Protein AF-A0A819Y205-F1 (afdb_monomer)

Nearest PDB structures (foldseek):
  2f1m-assembly2_D  TM=3.588E-01  e=2.979E+00  Escherichia coli
  3i2w-assembly1_B  TM=2.914E-01  e=6.178E+00  Drosophila melanogaster

Structure (mmCIF, N/CA/C/O backbone):
data_AF-A0A819Y205-F1
#
_entry.id   AF-A0A819Y205-F1
#
loop_
_atom_site.group_PDB
_atom_site.id
_atom_site.type_symbol
_atom_site.label_atom_id
_atom_site.label_alt_id
_atom_site.label_comp_id
_atom_site.label_asym_id
_atom_site.label_entity_id
_atom_site.label_seq_id
_atom_site.pdbx_PDB_ins_code
_atom_site.Cartn_x
_atom_site.Cartn_y
_atom_site.Cartn_z
_atom_site.occupancy
_atom_site.B_iso_or_equiv
_atom_site.auth_seq_id
_atom_site.auth_comp_id
_atom_site.auth_asym_id
_atom_site.auth_atom_id
_atom_site.pdbx_PDB_model_num
ATOM 1 N N . MET A 1 1 ? -30.725 -54.149 -63.400 1.00 33.78 1 MET A N 1
ATOM 2 C CA . MET A 1 1 ? -29.461 -54.073 -62.640 1.00 33.78 1 MET A CA 1
ATOM 3 C C . MET A 1 1 ? -29.149 -52.591 -62.479 1.00 33.78 1 MET A C 1
ATOM 5 O O . M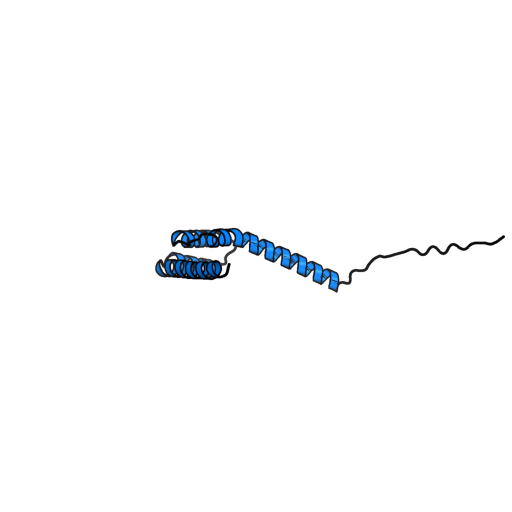ET A 1 1 ? -28.751 -51.967 -63.449 1.00 33.78 1 MET A O 1
ATOM 9 N N . ASN A 1 2 ? -29.491 -52.006 -61.327 1.00 28.70 2 ASN A N 1
ATOM 10 C CA . ASN A 1 2 ? -29.329 -50.573 -61.062 1.00 28.70 2 ASN A CA 1
ATOM 11 C C . ASN A 1 2 ? -27.999 -50.349 -60.347 1.00 28.70 2 ASN A C 1
ATOM 13 O O . ASN A 1 2 ? -27.771 -50.905 -59.275 1.00 28.70 2 ASN A O 1
ATOM 17 N N . ILE A 1 3 ? -27.128 -49.558 -60.967 1.00 34.53 3 ILE A N 1
ATOM 18 C CA . ILE A 1 3 ? -25.857 -49.132 -60.390 1.00 34.53 3 ILE A CA 1
ATOM 19 C C . ILE A 1 3 ? -26.163 -47.935 -59.490 1.00 34.53 3 ILE A C 1
ATOM 21 O O . ILE A 1 3 ? -26.489 -46.853 -59.974 1.00 34.53 3 ILE A O 1
ATOM 25 N N . TYR A 1 4 ? -26.097 -48.144 -58.177 1.00 33.69 4 TYR A N 1
ATOM 26 C CA . TYR A 1 4 ? -26.119 -47.062 -57.200 1.00 33.69 4 TYR A CA 1
ATOM 27 C C . TYR A 1 4 ? -24.738 -46.407 -57.177 1.00 33.69 4 TYR A C 1
ATOM 29 O O . TYR A 1 4 ? -23.760 -47.015 -56.745 1.00 33.69 4 TYR A O 1
ATOM 37 N N . ILE A 1 5 ? -24.656 -45.170 -57.662 1.00 38.31 5 ILE A N 1
ATOM 38 C CA . ILE A 1 5 ? -23.488 -44.316 -57.455 1.00 38.31 5 ILE A CA 1
ATOM 39 C C . ILE A 1 5 ? -23.633 -43.712 -56.059 1.00 38.31 5 ILE A C 1
ATOM 41 O O . ILE A 1 5 ? -24.418 -42.789 -55.844 1.00 38.31 5 ILE A O 1
ATOM 45 N N . SER A 1 6 ? -22.891 -44.260 -55.101 1.00 36.12 6 SER A N 1
ATOM 46 C CA . SER A 1 6 ? -22.702 -43.646 -53.790 1.00 36.12 6 SER A CA 1
ATOM 47 C C . SER A 1 6 ? -21.816 -42.415 -53.958 1.00 36.12 6 SER A C 1
ATOM 49 O O . SER A 1 6 ? -20.611 -42.530 -54.170 1.00 36.12 6 SER A O 1
ATOM 51 N N . VAL A 1 7 ? -22.411 -41.226 -53.884 1.00 37.59 7 VAL A N 1
ATOM 52 C CA . VAL A 1 7 ? -21.655 -39.982 -53.727 1.00 37.59 7 VAL A CA 1
ATOM 53 C C . VAL A 1 7 ? -21.207 -39.911 -52.268 1.00 37.59 7 VAL A C 1
ATOM 55 O O . VAL A 1 7 ? -21.998 -39.603 -51.379 1.00 37.59 7 VAL A O 1
ATOM 58 N N . GLU A 1 8 ? -19.937 -40.222 -52.010 1.00 37.09 8 GLU A N 1
ATOM 59 C CA . GLU A 1 8 ? -19.290 -39.893 -50.740 1.00 37.09 8 GLU A CA 1
ATOM 60 C C . GLU A 1 8 ? -19.176 -38.369 -50.618 1.00 37.09 8 GLU A C 1
ATOM 62 O O . GLU A 1 8 ? -18.268 -37.741 -51.165 1.00 37.09 8 GLU A O 1
ATOM 67 N N . ILE A 1 9 ? -20.089 -37.754 -49.867 1.00 40.47 9 ILE A N 1
ATOM 68 C CA . ILE A 1 9 ? -19.885 -36.396 -49.369 1.00 40.47 9 ILE A CA 1
ATOM 69 C C . ILE A 1 9 ? -18.878 -36.504 -48.224 1.00 40.47 9 ILE A C 1
ATOM 71 O O . ILE A 1 9 ? -19.235 -36.770 -47.076 1.00 40.47 9 ILE A O 1
ATOM 75 N N . LYS A 1 10 ? -17.593 -36.309 -48.534 1.00 37.47 10 LYS A N 1
ATOM 76 C CA . LYS A 1 10 ? -16.584 -36.051 -47.505 1.00 37.47 10 LYS A CA 1
ATOM 77 C C . LYS A 1 10 ? -16.950 -34.746 -46.802 1.00 37.47 10 LYS A C 1
ATOM 79 O O . LYS A 1 10 ? -16.720 -33.656 -47.317 1.00 37.47 10 LYS A O 1
ATOM 84 N N . SER A 1 11 ? -17.521 -34.872 -45.609 1.00 39.59 11 SER A N 1
ATOM 85 C CA . SER A 1 11 ? -17.631 -33.795 -44.630 1.00 39.59 11 SER A CA 1
ATOM 86 C C . SER A 1 11 ? -16.222 -33.400 -44.174 1.00 39.59 11 SER A C 1
ATOM 88 O O . SER A 1 11 ? -15.692 -33.877 -43.176 1.00 39.59 11 SER A O 1
ATOM 90 N N . THR A 1 12 ? -15.570 -32.526 -44.935 1.00 37.78 12 THR A N 1
ATOM 91 C CA . THR A 1 12 ? -14.438 -31.742 -44.439 1.00 37.78 12 THR A CA 1
ATOM 92 C C . THR A 1 12 ? -14.979 -30.517 -43.718 1.00 37.78 12 THR A C 1
ATOM 94 O O . THR A 1 12 ? -14.916 -29.402 -44.224 1.00 37.78 12 THR A O 1
ATOM 97 N N . SER A 1 13 ? -15.479 -30.711 -42.500 1.00 42.66 13 SER A N 1
ATOM 98 C CA . SER A 1 13 ? -15.696 -29.607 -41.562 1.00 42.66 13 SER A CA 1
ATOM 99 C C . SER A 1 13 ? -14.368 -29.246 -40.888 1.00 42.66 13 SER A C 1
ATOM 101 O O . SER A 1 13 ? -14.208 -29.385 -39.679 1.00 42.66 13 SER A O 1
ATOM 103 N N . LYS A 1 14 ? -13.374 -28.798 -41.667 1.00 44.03 14 LYS A N 1
ATOM 104 C CA . LYS A 1 14 ? -12.256 -28.027 -41.108 1.00 44.03 14 LYS A CA 1
ATOM 105 C C . LYS A 1 14 ? -12.768 -26.601 -40.949 1.00 44.03 14 LYS A C 1
ATOM 107 O O . LYS A 1 14 ? -12.695 -25.807 -41.879 1.00 44.03 14 LYS A O 1
ATOM 112 N N . SER A 1 15 ? -13.345 -26.319 -39.784 1.00 50.75 15 SER A N 1
ATOM 113 C CA . SER A 1 15 ? -13.658 -24.957 -39.356 1.00 50.75 15 SER A CA 1
ATOM 114 C C . SER A 1 15 ? -12.359 -24.151 -39.347 1.00 50.75 15 SER A C 1
ATOM 116 O O . SER A 1 15 ? -11.561 -24.252 -38.416 1.00 50.75 15 SER A O 1
ATOM 118 N N . LEU A 1 16 ? -12.116 -23.405 -40.425 1.00 50.53 16 LEU A N 1
ATOM 119 C CA . LEU A 1 16 ? -11.074 -22.392 -40.509 1.00 50.53 16 LEU A CA 1
ATOM 120 C C . LEU A 1 16 ? -11.482 -21.265 -39.560 1.00 50.53 16 LEU A C 1
ATOM 122 O O . LEU A 1 16 ? -12.277 -20.404 -39.927 1.00 50.53 16 LEU A O 1
ATOM 126 N N . LEU A 1 17 ? -10.979 -21.302 -38.324 1.00 56.16 17 LEU A N 1
ATOM 127 C CA . LEU A 1 17 ? -10.993 -20.120 -37.468 1.00 56.16 17 LEU A CA 1
ATOM 128 C C . LEU A 1 17 ? -10.270 -19.014 -38.240 1.00 56.16 17 LEU A C 1
ATOM 130 O O . LEU A 1 17 ? -9.142 -19.210 -38.702 1.00 56.16 17 LEU A O 1
ATOM 134 N N . THR A 1 18 ? -10.950 -17.893 -38.458 1.00 63.03 18 THR A N 1
ATOM 135 C CA . THR A 1 18 ? -10.364 -16.751 -39.156 1.00 63.03 18 THR A CA 1
ATOM 136 C C . THR A 1 18 ? -9.186 -16.221 -38.336 1.00 63.03 18 THR A C 1
ATOM 138 O O . THR A 1 18 ? -9.144 -16.366 -37.112 1.00 63.03 18 THR A O 1
ATOM 141 N N . ASN A 1 19 ? -8.205 -15.603 -38.999 1.00 61.75 19 ASN A N 1
ATOM 142 C CA . ASN A 1 19 ? -7.061 -14.994 -38.308 1.00 61.75 19 ASN A CA 1
ATOM 143 C C . ASN A 1 19 ? -7.512 -13.985 -37.233 1.00 61.75 19 ASN A C 1
ATOM 145 O O . ASN A 1 19 ? -6.881 -13.885 -36.188 1.00 61.75 19 ASN A O 1
ATOM 149 N N . GLU A 1 20 ? -8.654 -13.326 -37.446 1.00 57.78 20 GLU A N 1
ATOM 150 C CA . GLU A 1 20 ? -9.292 -12.432 -36.475 1.00 57.78 20 GLU A CA 1
ATOM 151 C C . GLU A 1 20 ? -9.763 -13.163 -35.208 1.00 57.78 20 GLU A C 1
ATOM 153 O O . GLU A 1 20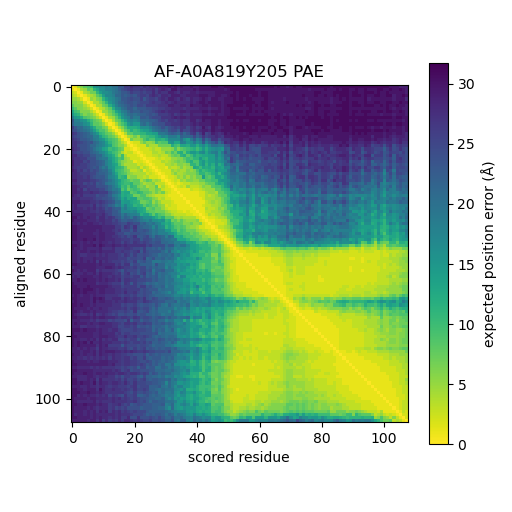 ? -9.562 -12.657 -34.106 1.00 57.78 20 GLU A O 1
ATOM 158 N N . GLN A 1 21 ? -10.325 -14.372 -35.334 1.00 59.12 21 GLN A N 1
ATOM 159 C CA . GLN A 1 21 ? -10.716 -15.195 -34.183 1.00 59.12 21 GLN A CA 1
ATOM 160 C C . GLN A 1 21 ? -9.488 -15.631 -33.369 1.00 59.12 21 GLN A C 1
ATOM 162 O O . GLN A 1 21 ? -9.485 -15.547 -32.145 1.00 59.12 21 GLN A O 1
ATOM 167 N N . LEU A 1 22 ? -8.414 -16.038 -34.056 1.00 59.66 22 LEU A N 1
ATOM 168 C CA . LEU A 1 22 ? -7.154 -16.441 -33.422 1.00 59.66 22 LEU A CA 1
ATOM 169 C C . LEU A 1 22 ? -6.441 -15.268 -32.730 1.00 59.66 22 LEU A C 1
ATOM 171 O O . LEU A 1 22 ? -5.739 -15.469 -31.736 1.00 59.66 22 LEU A O 1
ATOM 175 N N . ASP A 1 23 ? -6.601 -14.046 -33.236 1.00 63.00 23 ASP A N 1
ATOM 176 C CA . ASP A 1 23 ? -6.059 -12.834 -32.617 1.00 63.00 23 ASP A CA 1
ATOM 177 C C . ASP A 1 23 ? -6.885 -12.381 -31.408 1.00 63.00 23 ASP A C 1
ATOM 179 O O . ASP A 1 23 ? -6.303 -12.010 -30.385 1.00 63.00 23 ASP A O 1
ATOM 183 N N . LEU A 1 24 ? -8.214 -12.503 -31.469 1.00 60.38 24 LEU A N 1
ATOM 184 C CA . LEU A 1 24 ? -9.116 -12.298 -30.329 1.00 60.38 24 LEU A CA 1
ATOM 185 C C . LEU A 1 24 ? -8.838 -13.289 -29.195 1.00 60.38 24 LEU A C 1
ATOM 187 O O . LEU A 1 24 ? -8.693 -12.873 -28.045 1.00 60.38 24 LEU A O 1
ATOM 191 N N . ASP A 1 25 ? -8.682 -14.573 -29.516 1.00 63.59 25 ASP A N 1
ATOM 192 C CA . ASP A 1 25 ? -8.379 -15.615 -28.531 1.00 63.59 25 ASP A CA 1
ATOM 193 C C . ASP A 1 25 ? -6.994 -15.408 -27.900 1.00 63.59 25 ASP A C 1
ATOM 195 O O . ASP A 1 25 ? -6.834 -15.527 -26.681 1.00 63.59 25 ASP A O 1
ATOM 199 N N . ARG A 1 26 ? -5.987 -15.014 -28.696 1.00 64.44 26 ARG A N 1
ATOM 200 C CA . ARG A 1 26 ? -4.653 -14.652 -28.182 1.00 64.44 26 ARG A CA 1
ATOM 201 C C . ARG A 1 26 ? -4.687 -13.409 -27.301 1.00 64.44 26 ARG A C 1
ATOM 203 O O . ARG A 1 26 ? -3.996 -13.375 -26.280 1.00 64.44 26 ARG A O 1
ATOM 210 N N . TRP A 1 27 ? -5.474 -12.400 -27.664 1.00 67.31 27 TRP A N 1
ATOM 211 C CA . TRP A 1 27 ? -5.657 -11.197 -26.856 1.00 67.31 27 TRP A CA 1
ATOM 212 C C . TRP A 1 27 ? -6.347 -11.521 -25.524 1.00 67.31 27 TRP A C 1
ATOM 214 O O . TRP A 1 27 ? -5.850 -11.116 -24.474 1.00 67.31 27 TRP A O 1
ATOM 224 N N . HIS A 1 28 ? -7.406 -12.335 -25.545 1.00 58.66 28 HIS A N 1
ATOM 225 C CA . HIS A 1 28 ? -8.106 -12.809 -24.348 1.00 58.66 28 HIS A CA 1
ATOM 226 C C . HIS A 1 28 ? -7.199 -13.622 -23.419 1.00 58.66 28 HIS A C 1
ATOM 228 O O . HIS A 1 28 ? -7.178 -13.377 -22.212 1.00 58.66 28 HIS A O 1
ATOM 234 N N . LEU A 1 29 ? -6.420 -14.563 -23.964 1.00 64.38 29 LEU A N 1
ATOM 235 C CA . LEU A 1 29 ? -5.460 -15.361 -23.195 1.00 64.38 29 LEU A CA 1
ATOM 236 C C . LEU A 1 29 ? -4.393 -14.479 -22.547 1.00 64.38 29 LEU A C 1
ATOM 238 O O . LEU A 1 29 ? -4.133 -14.603 -21.352 1.00 64.38 29 LEU A O 1
ATOM 242 N N . LYS A 1 30 ? -3.828 -13.533 -23.304 1.00 66.50 30 LYS A N 1
ATOM 243 C CA . LYS A 1 30 ? -2.839 -12.586 -22.784 1.00 66.50 30 LYS A CA 1
ATOM 24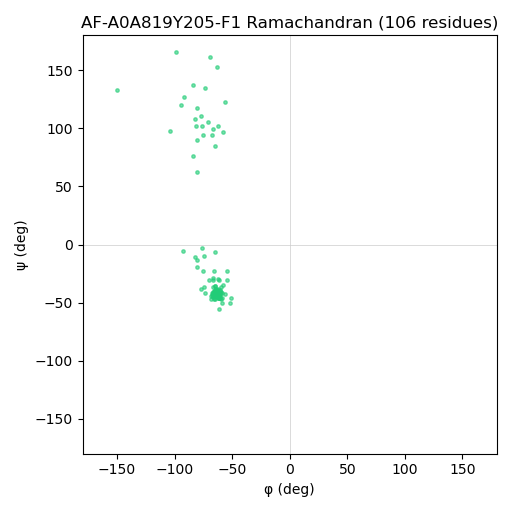4 C C . LYS A 1 30 ? -3.428 -11.696 -21.690 1.00 66.50 30 LYS A C 1
ATOM 246 O O . LYS A 1 30 ? -2.774 -11.483 -20.675 1.00 66.50 30 LYS A O 1
ATOM 251 N N . PHE A 1 31 ? -4.651 -11.198 -21.869 1.00 60.12 31 PHE A N 1
ATOM 252 C CA . PHE A 1 31 ? -5.320 -10.350 -20.885 1.00 60.12 31 PHE A CA 1
ATOM 253 C C . PHE A 1 31 ? -5.644 -11.119 -19.601 1.00 60.12 31 PHE A C 1
ATOM 255 O O . PHE A 1 31 ? -5.387 -10.620 -18.509 1.00 60.12 31 PHE A O 1
ATOM 262 N N . LYS A 1 32 ? -6.134 -12.358 -19.724 1.00 63.81 32 LYS A N 1
ATOM 263 C CA . LYS A 1 32 ? -6.391 -13.252 -18.590 1.00 63.81 32 LYS A CA 1
ATOM 264 C C . LYS A 1 32 ? -5.110 -13.5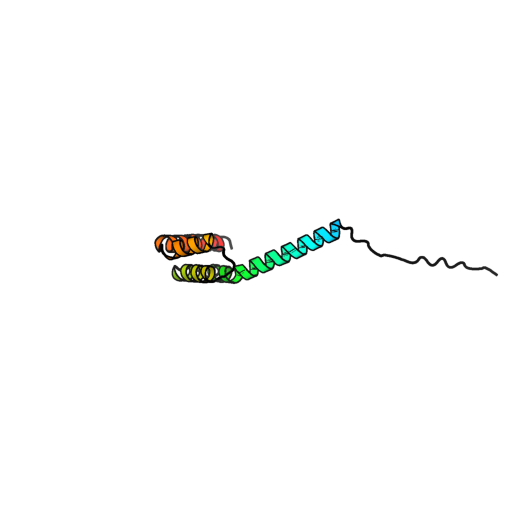43 -17.808 1.00 63.81 32 LYS A C 1
ATOM 266 O O . LYS A 1 32 ? -5.118 -13.430 -16.587 1.00 63.81 32 LYS A O 1
ATOM 271 N N . ASP A 1 33 ? -4.008 -13.828 -18.499 1.00 72.94 33 ASP A N 1
ATOM 272 C CA . ASP A 1 33 ? -2.696 -14.031 -17.878 1.00 72.94 33 ASP A CA 1
ATOM 273 C C . ASP A 1 33 ? -2.165 -12.762 -17.206 1.00 72.94 33 ASP A C 1
ATOM 275 O O . ASP A 1 33 ? -1.587 -12.831 -16.124 1.00 72.94 33 ASP A O 1
ATOM 279 N N . THR A 1 34 ? -2.340 -11.591 -17.823 1.00 61.69 34 THR A N 1
ATOM 280 C CA . THR A 1 34 ? -1.955 -10.308 -17.223 1.00 61.69 34 THR A CA 1
ATOM 281 C C . THR A 1 34 ? -2.797 -10.000 -15.991 1.00 61.69 34 THR A C 1
ATOM 283 O O . THR A 1 34 ? -2.243 -9.554 -14.990 1.00 61.69 34 THR A O 1
ATOM 286 N N . PHE A 1 35 ? -4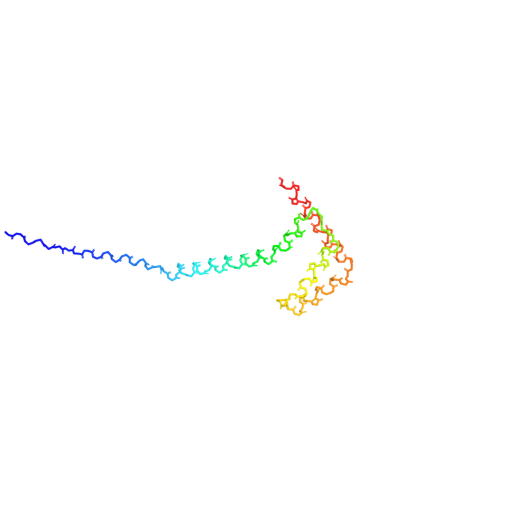.100 -10.278 -16.028 1.00 54.56 35 PHE A N 1
ATOM 287 C CA . PHE A 1 35 ? -4.996 -10.093 -14.892 1.00 54.56 35 PHE A CA 1
ATOM 288 C C . PHE A 1 35 ? -4.691 -11.070 -13.755 1.00 54.56 35 PHE A C 1
ATOM 290 O O . PHE A 1 35 ? -4.640 -10.649 -12.609 1.00 54.56 35 PHE A O 1
ATOM 297 N N . GLU A 1 36 ? -4.413 -12.342 -14.043 1.00 67.00 36 GLU A N 1
ATOM 298 C CA . GLU A 1 36 ? -3.984 -13.311 -13.026 1.00 67.00 36 GLU A CA 1
ATOM 299 C C . GLU A 1 36 ? -2.608 -12.958 -12.447 1.00 67.00 36 GLU A C 1
ATOM 301 O O . GLU A 1 36 ? -2.424 -12.980 -11.234 1.00 67.00 36 GLU A O 1
ATOM 306 N N . LYS A 1 37 ? -1.639 -12.541 -13.273 1.00 68.00 37 LYS A N 1
ATOM 307 C CA . LYS A 1 37 ? -0.341 -12.044 -12.780 1.00 68.00 37 LYS A CA 1
ATOM 308 C C . LYS A 1 37 ? -0.508 -10.800 -11.913 1.00 68.00 37 LYS A C 1
ATOM 310 O O . LYS A 1 37 ? 0.130 -10.712 -10.869 1.00 68.00 37 LYS A O 1
ATOM 315 N N . PHE A 1 38 ? -1.377 -9.874 -12.318 1.00 55.75 38 PHE A N 1
ATOM 316 C CA . PHE A 1 38 ? -1.727 -8.699 -11.528 1.00 55.75 38 PHE A CA 1
ATOM 317 C C . PHE A 1 38 ? -2.365 -9.116 -10.201 1.00 55.75 38 PHE A C 1
ATOM 319 O O . PHE A 1 38 ? -1.807 -8.808 -9.156 1.00 55.75 38 PHE A O 1
ATOM 326 N N . LYS A 1 39 ? -3.439 -9.908 -10.235 1.00 57.81 39 LYS A N 1
ATOM 327 C CA . LYS A 1 39 ? -4.156 -10.432 -9.068 1.00 57.81 39 LYS A CA 1
ATOM 328 C C . LYS A 1 39 ? -3.214 -11.116 -8.079 1.00 57.81 39 LYS A C 1
ATOM 330 O O . LYS A 1 39 ? -3.208 -10.732 -6.915 1.00 57.81 39 LYS A O 1
ATOM 335 N N . ASN A 1 40 ? -2.365 -12.033 -8.546 1.00 66.62 40 ASN A N 1
ATOM 336 C CA . ASN A 1 40 ? -1.376 -12.729 -7.718 1.00 66.62 40 ASN A CA 1
ATOM 337 C C . ASN A 1 40 ? -0.311 -11.767 -7.164 1.00 66.62 40 ASN A C 1
ATOM 339 O O . ASN A 1 40 ? 0.047 -11.853 -5.993 1.00 66.62 40 ASN A O 1
ATOM 343 N N . SER A 1 41 ? 0.145 -10.785 -7.954 1.00 55.03 41 SER A N 1
ATOM 344 C CA . SER A 1 41 ? 1.058 -9.737 -7.464 1.00 55.03 41 SER A CA 1
ATOM 345 C C . SER A 1 41 ? 0.404 -8.816 -6.425 1.00 55.03 41 SER A C 1
ATOM 347 O O . SER A 1 41 ? 1.075 -8.314 -5.526 1.00 55.03 41 SER A O 1
ATOM 349 N N . THR A 1 42 ? -0.917 -8.638 -6.512 1.00 52.84 42 THR A N 1
ATOM 350 C CA . THR A 1 42 ? -1.721 -7.830 -5.593 1.00 52.84 42 THR A CA 1
ATOM 351 C C . THR A 1 42 ? -2.317 -8.625 -4.441 1.00 52.84 42 THR A C 1
ATOM 353 O O . THR A 1 42 ? -2.884 -8.022 -3.548 1.00 52.84 42 THR A O 1
ATOM 356 N N . GLU A 1 43 ? -2.193 -9.951 -4.395 1.00 61.97 43 GLU A N 1
ATOM 357 C CA . GLU A 1 43 ? -2.807 -10.772 -3.344 1.00 61.97 43 GLU A CA 1
ATOM 358 C C . GLU A 1 43 ? -2.208 -10.453 -1.965 1.00 61.97 43 GLU A C 1
ATOM 360 O O . GLU A 1 43 ? -2.917 -10.390 -0.961 1.00 61.97 43 GLU A O 1
ATOM 365 N N . HIS A 1 44 ? -0.906 -10.155 -1.927 1.00 55.03 44 HIS A N 1
ATOM 366 C CA . HIS A 1 44 ? -0.221 -9.682 -0.723 1.00 55.03 44 HIS A CA 1
ATOM 367 C C . HIS A 1 44 ? -0.703 -8.288 -0.292 1.00 55.03 44 HIS A C 1
ATOM 369 O O . HIS A 1 44 ? -0.876 -8.031 0.897 1.00 55.03 44 HIS A O 1
ATOM 375 N N . TYR A 1 45 ? -1.008 -7.414 -1.258 1.00 53.53 45 TYR A N 1
ATOM 376 C CA . TYR A 1 45 ? -1.644 -6.115 -1.005 1.00 53.53 45 TYR A CA 1
ATOM 377 C C . TYR A 1 45 ? -3.086 -6.255 -0.530 1.00 53.53 45 TYR A C 1
ATOM 379 O O . TYR A 1 45 ? -3.481 -5.613 0.434 1.00 53.53 45 TYR A O 1
ATOM 387 N N . GLY A 1 46 ? -3.865 -7.125 -1.168 1.00 53.62 46 GLY A N 1
ATOM 388 C CA . GLY A 1 46 ? -5.247 -7.413 -0.813 1.00 53.62 46 GLY A CA 1
ATOM 389 C C . GLY A 1 46 ? -5.348 -7.960 0.605 1.00 53.62 46 GLY A C 1
ATOM 390 O O . GLY A 1 46 ? -6.175 -7.491 1.370 1.00 53.62 46 GLY A O 1
ATOM 391 N N . LYS A 1 47 ? -4.448 -8.861 1.015 1.00 58.72 47 LYS A N 1
ATOM 392 C CA . LYS A 1 47 ? -4.373 -9.356 2.401 1.00 58.72 47 LYS A CA 1
ATOM 393 C C . LYS A 1 47 ? -4.067 -8.258 3.427 1.00 58.72 47 LYS A C 1
ATOM 395 O O . LYS A 1 47 ? -4.529 -8.359 4.558 1.00 58.72 47 LYS A O 1
ATOM 400 N N . LEU A 1 48 ? -3.329 -7.211 3.048 1.00 54.03 48 LEU A N 1
ATOM 401 C CA . LEU A 1 48 ? -3.125 -6.026 3.889 1.00 54.03 48 LEU A CA 1
ATOM 402 C C . LEU A 1 48 ? -4.375 -5.134 3.947 1.00 54.03 48 LEU A C 1
ATOM 404 O O . LEU A 1 48 ? -4.672 -4.602 5.010 1.00 54.03 48 LEU A O 1
ATOM 408 N N . LEU A 1 49 ? -5.117 -5.011 2.842 1.00 52.22 49 LEU A N 1
ATOM 409 C CA . LEU A 1 49 ? -6.384 -4.266 2.768 1.00 52.22 49 LEU A CA 1
ATOM 410 C C . LEU A 1 49 ? -7.566 -5.001 3.425 1.00 52.22 49 LEU A C 1
ATOM 412 O O . LEU A 1 49 ? -8.529 -4.362 3.820 1.00 52.22 49 LEU A O 1
ATOM 416 N N . LEU A 1 50 ? -7.491 -6.329 3.558 1.00 56.66 50 LEU A N 1
ATOM 417 C CA . LEU A 1 50 ? -8.456 -7.159 4.293 1.00 56.66 50 LEU A CA 1
ATOM 418 C C . LEU A 1 50 ? -8.290 -7.062 5.817 1.00 56.66 50 LEU A C 1
ATOM 420 O O . LEU A 1 50 ? -9.048 -7.686 6.559 1.00 56.66 50 LEU A O 1
ATOM 424 N N . LYS A 1 51 ? -7.293 -6.316 6.306 1.00 59.72 51 LYS A N 1
ATOM 425 C CA . LYS A 1 51 ? -7.237 -5.951 7.719 1.00 59.72 51 LYS A CA 1
ATOM 426 C C . LYS A 1 51 ? -8.294 -4.882 7.978 1.00 59.72 51 LYS A C 1
ATOM 428 O O . LYS A 1 51 ? -8.340 -3.892 7.261 1.00 59.72 51 LYS A O 1
ATOM 433 N N . GLU A 1 52 ? -9.050 -5.025 9.065 1.00 67.38 52 GLU A N 1
ATOM 434 C CA . GLU A 1 52 ? -9.979 -3.986 9.550 1.00 67.38 52 GLU A CA 1
ATOM 435 C C . GLU A 1 52 ? -9.283 -2.630 9.762 1.00 67.38 52 GLU A C 1
ATOM 437 O O . GLU A 1 52 ? -9.924 -1.582 9.759 1.00 67.38 52 GLU A O 1
ATOM 442 N N . LYS A 1 53 ? -7.954 -2.645 9.953 1.00 81.75 53 LYS A N 1
ATOM 443 C CA . LYS A 1 53 ? -7.129 -1.450 10.081 1.00 81.75 53 LYS A CA 1
ATOM 444 C C . LYS A 1 53 ? -5.705 -1.683 9.578 1.00 81.75 53 LYS A C 1
ATOM 446 O O . LYS A 1 53 ? -5.038 -2.639 9.970 1.00 81.75 53 LYS A O 1
ATOM 451 N N . VAL A 1 54 ? -5.221 -0.754 8.767 1.00 85.94 54 VAL A N 1
ATOM 452 C CA . VAL A 1 54 ? -3.849 -0.658 8.271 1.00 85.94 54 VAL A CA 1
ATOM 453 C C . VAL A 1 54 ? -3.026 0.218 9.214 1.00 85.94 54 VAL A C 1
ATOM 455 O O . VAL A 1 54 ? -3.407 1.349 9.526 1.00 85.94 54 VAL A O 1
ATOM 458 N N . SER A 1 55 ? -1.891 -0.299 9.683 1.00 89.38 55 SER A N 1
ATOM 459 C CA . SER A 1 55 ? -0.959 0.427 10.553 1.00 89.38 55 SER A CA 1
ATOM 460 C C . SER A 1 55 ? 0.224 1.028 9.787 1.00 89.38 55 SER A C 1
ATOM 462 O O . SER A 1 55 ? 0.539 0.630 8.668 1.00 89.38 55 SER A O 1
ATOM 464 N N . TYR A 1 56 ? 0.944 1.946 10.434 1.00 89.94 56 TYR A N 1
ATOM 465 C CA . TYR A 1 56 ? 2.232 2.458 9.953 1.00 89.94 56 TYR A CA 1
ATOM 466 C C . TYR A 1 56 ? 3.216 1.330 9.585 1.00 89.94 56 TYR A C 1
ATOM 468 O O . TYR A 1 56 ? 3.814 1.341 8.508 1.00 89.94 56 TYR A O 1
ATOM 476 N N . ASN A 1 57 ? 3.339 0.319 10.453 1.00 90.12 57 ASN A N 1
ATOM 477 C CA . ASN A 1 57 ? 4.250 -0.809 10.244 1.00 90.12 57 ASN A CA 1
ATOM 478 C C . ASN A 1 57 ? 3.858 -1.648 9.025 1.00 90.12 57 ASN A C 1
ATOM 480 O O . ASN A 1 57 ? 4.734 -2.130 8.310 1.00 90.12 57 ASN A O 1
ATOM 484 N N . ASP A 1 58 ? 2.558 -1.796 8.764 1.00 87.25 58 ASP A N 1
ATOM 485 C CA . ASP A 1 58 ? 2.063 -2.511 7.586 1.00 87.25 58 ASP A CA 1
ATOM 486 C C . ASP A 1 58 ? 2.505 -1.821 6.292 1.00 87.25 58 ASP A C 1
ATOM 488 O O . ASP A 1 58 ? 2.984 -2.474 5.363 1.00 87.25 58 ASP A O 1
ATOM 492 N N . ILE A 1 5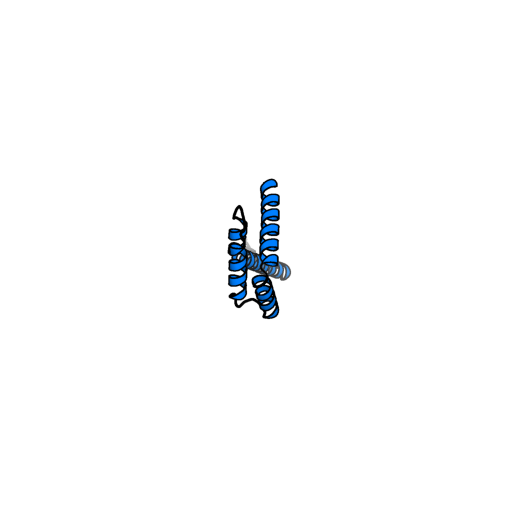9 ? 2.412 -0.489 6.250 1.00 88.69 59 ILE A N 1
ATOM 493 C CA . ILE A 1 59 ? 2.868 0.306 5.107 1.00 88.69 59 ILE A CA 1
ATOM 494 C C . ILE A 1 59 ? 4.385 0.234 4.955 1.00 88.69 59 ILE A C 1
ATOM 496 O O . ILE A 1 59 ? 4.874 0.022 3.844 1.00 88.69 59 ILE A O 1
ATOM 500 N N . GLN A 1 60 ? 5.142 0.363 6.048 1.00 88.94 60 GLN A N 1
ATOM 501 C CA . GLN A 1 60 ? 6.599 0.241 5.990 1.00 88.94 60 GLN A CA 1
ATOM 502 C C . GLN A 1 60 ? 7.040 -1.123 5.450 1.00 88.94 60 GLN A C 1
ATOM 504 O O . GLN A 1 60 ? 7.883 -1.176 4.555 1.00 88.94 60 GLN A O 1
ATOM 509 N N . GLN A 1 61 ? 6.439 -2.214 5.932 1.00 87.88 61 GLN A N 1
ATOM 510 C CA . GLN A 1 61 ? 6.736 -3.562 5.445 1.00 87.88 61 GLN A CA 1
ATOM 511 C C . GLN A 1 61 ? 6.357 -3.732 3.970 1.00 87.88 61 GLN A C 1
ATOM 513 O O . GLN A 1 61 ? 7.108 -4.334 3.203 1.00 87.88 61 GLN A O 1
ATOM 518 N N . ALA A 1 62 ? 5.218 -3.184 3.537 1.00 85.69 62 ALA A N 1
ATOM 519 C CA . ALA A 1 62 ? 4.811 -3.224 2.135 1.00 85.69 62 ALA A CA 1
ATOM 520 C C . ALA A 1 62 ? 5.799 -2.475 1.223 1.00 85.69 62 ALA A C 1
ATOM 522 O O . ALA A 1 62 ? 6.170 -2.982 0.163 1.00 85.69 62 ALA A O 1
ATOM 523 N N . ILE A 1 63 ? 6.268 -1.299 1.646 1.00 88.06 63 ILE A N 1
ATOM 524 C CA . ILE A 1 63 ? 7.266 -0.512 0.912 1.00 88.06 63 ILE A CA 1
ATOM 525 C C . ILE A 1 63 ? 8.618 -1.232 0.872 1.00 88.06 63 ILE A C 1
ATOM 527 O O . ILE A 1 63 ? 9.262 -1.267 -0.175 1.00 88.06 63 ILE A O 1
ATOM 531 N N . GLU A 1 64 ? 9.047 -1.845 1.972 1.00 87.94 64 GLU A N 1
ATOM 532 C CA . GLU A 1 64 ? 10.297 -2.606 2.020 1.00 87.94 64 GLU A CA 1
ATOM 533 C C . GLU A 1 64 ? 10.261 -3.822 1.085 1.00 87.94 64 GLU A C 1
ATOM 535 O O . GLU A 1 64 ? 11.194 -4.037 0.310 1.00 87.94 64 GLU A O 1
ATOM 540 N N . ASN A 1 65 ? 9.142 -4.551 1.056 1.00 84.88 65 ASN A N 1
ATOM 541 C CA . ASN A 1 65 ? 8.932 -5.655 0.118 1.00 84.88 65 ASN A CA 1
ATOM 542 C C . ASN A 1 65 ? 8.978 -5.196 -1.347 1.00 84.88 65 ASN A C 1
ATOM 544 O O . ASN A 1 65 ? 9.546 -5.889 -2.191 1.00 84.88 65 ASN A O 1
ATOM 548 N N . LEU A 1 66 ? 8.422 -4.020 -1.655 1.00 84.69 66 LEU A N 1
ATOM 549 C CA . LEU A 1 66 ? 8.502 -3.434 -2.993 1.00 84.69 66 LEU A CA 1
ATOM 550 C C . LEU A 1 66 ? 9.921 -3.066 -3.396 1.00 84.69 66 LEU A C 1
ATOM 552 O O . LEU A 1 66 ? 10.333 -3.380 -4.508 1.00 84.69 66 LEU A O 1
ATOM 556 N N . ILE A 1 67 ? 10.663 -2.399 -2.513 1.00 86.56 67 ILE A N 1
ATOM 557 C CA . ILE A 1 67 ? 12.046 -1.989 -2.782 1.00 86.56 67 ILE A CA 1
ATOM 558 C C . ILE A 1 67 ? 12.916 -3.220 -3.064 1.00 86.56 67 ILE A C 1
ATOM 560 O O . ILE A 1 67 ? 13.727 -3.199 -3.992 1.00 86.56 67 ILE A O 1
ATOM 564 N N . ASN A 1 68 ? 12.698 -4.297 -2.304 1.00 83.81 68 ASN A N 1
ATOM 565 C CA . ASN A 1 68 ? 13.402 -5.568 -2.455 1.00 83.81 68 ASN A CA 1
ATOM 566 C C . ASN A 1 68 ? 12.947 -6.376 -3.685 1.00 83.81 68 ASN A C 1
ATOM 568 O O . ASN A 1 68 ? 13.596 -7.358 -4.049 1.00 83.81 68 ASN A O 1
ATOM 572 N N . ASN A 1 69 ? 11.860 -5.979 -4.353 1.00 80.31 69 ASN A N 1
ATOM 573 C CA . ASN A 1 69 ? 11.420 -6.604 -5.591 1.00 80.31 69 ASN A CA 1
ATOM 574 C C . ASN A 1 69 ? 12.232 -6.071 -6.786 1.00 80.31 69 ASN A C 1
ATOM 576 O O . ASN A 1 69 ? 12.172 -4.895 -7.156 1.00 80.31 69 ASN A O 1
ATOM 580 N N . ASN A 1 70 ? 12.964 -6.972 -7.444 1.00 71.75 70 ASN A N 1
ATOM 581 C CA . ASN A 1 70 ? 13.832 -6.659 -8.581 1.00 71.75 70 ASN A CA 1
ATOM 582 C C . ASN A 1 70 ? 13.089 -6.164 -9.837 1.00 71.75 70 ASN A C 1
ATOM 584 O O . ASN A 1 70 ? 13.743 -5.749 -10.791 1.00 71.75 70 ASN A O 1
ATOM 588 N N . SER A 1 71 ? 11.752 -6.184 -9.860 1.00 80.00 71 SER A N 1
ATOM 589 C CA . SER A 1 71 ? 10.957 -5.719 -11.001 1.00 80.00 71 SER A CA 1
ATOM 590 C C . SER A 1 71 ? 10.745 -4.201 -11.060 1.00 80.00 71 SER A C 1
ATOM 592 O O . SER A 1 71 ? 10.216 -3.709 -12.057 1.00 80.00 71 SER A O 1
ATOM 594 N N . LEU A 1 72 ? 11.090 -3.447 -10.010 1.00 81.31 72 LEU A N 1
ATOM 595 C CA . LEU A 1 72 ? 10.964 -1.987 -10.016 1.00 81.31 72 LEU A CA 1
ATOM 596 C C . LEU A 1 72 ? 12.172 -1.319 -10.674 1.00 81.31 72 LEU A C 1
ATOM 598 O O . LEU A 1 72 ? 13.318 -1.660 -10.382 1.00 81.31 72 LEU A O 1
ATOM 602 N N . ASP A 1 73 ? 11.917 -0.310 -11.508 1.00 88.31 73 ASP A N 1
ATOM 603 C CA . ASP A 1 73 ? 12.978 0.565 -12.000 1.00 88.31 73 ASP A CA 1
ATOM 604 C C . ASP A 1 73 ? 13.555 1.457 -10.884 1.00 88.31 73 ASP A C 1
ATOM 606 O O . ASP A 1 73 ? 12.944 1.689 -9.835 1.00 88.31 73 ASP A O 1
ATOM 610 N N . GLU A 1 74 ? 14.749 1.988 -11.136 1.00 87.50 74 GLU A N 1
ATOM 611 C CA . GLU A 1 74 ? 15.509 2.793 -10.175 1.00 87.50 74 GLU A CA 1
ATOM 612 C C . GLU A 1 74 ? 14.808 4.089 -9.754 1.00 87.50 74 GLU A C 1
ATOM 614 O O . GLU A 1 74 ? 14.997 4.565 -8.633 1.00 87.50 74 GLU A O 1
ATOM 619 N N . TYR A 1 75 ? 13.990 4.684 -10.625 1.00 90.75 75 TYR A N 1
ATOM 620 C CA . TYR A 1 75 ? 13.235 5.879 -10.264 1.00 90.75 75 TYR A CA 1
ATOM 621 C C . TYR A 1 75 ? 12.154 5.541 -9.229 1.00 90.75 75 TYR A C 1
ATOM 623 O O . TYR A 1 75 ? 12.075 6.199 -8.189 1.00 90.75 75 TYR A O 1
ATOM 631 N N . ARG A 1 76 ? 11.384 4.471 -9.459 1.00 87.69 76 ARG A N 1
ATOM 632 C CA . ARG A 1 76 ? 10.353 3.999 -8.520 1.00 87.69 76 ARG A CA 1
ATOM 633 C C . ARG A 1 76 ? 10.947 3.560 -7.184 1.00 87.69 76 ARG A C 1
ATOM 635 O O . ARG A 1 76 ? 10.405 3.918 -6.142 1.00 87.69 76 ARG A O 1
ATOM 642 N N . LYS A 1 77 ? 12.090 2.866 -7.191 1.00 88.44 77 LYS A N 1
ATOM 643 C CA . LYS A 1 77 ? 12.803 2.502 -5.954 1.00 88.44 77 LYS A CA 1
ATOM 644 C C . LYS A 1 77 ? 13.207 3.730 -5.140 1.00 88.44 77 LYS A C 1
ATOM 646 O O . LYS A 1 77 ? 12.945 3.776 -3.942 1.00 88.44 77 LYS A O 1
ATOM 651 N N . ARG A 1 78 ? 13.784 4.755 -5.778 1.00 92.38 78 ARG A N 1
ATOM 652 C CA . ARG A 1 78 ? 14.150 6.011 -5.096 1.00 92.38 78 ARG A CA 1
ATOM 653 C C . ARG A 1 78 ? 12.944 6.717 -4.482 1.00 92.38 78 ARG A C 1
ATOM 655 O O . ARG A 1 78 ? 13.048 7.222 -3.367 1.00 92.38 78 ARG A O 1
ATOM 662 N N . LEU A 1 79 ? 11.811 6.733 -5.182 1.00 91.44 79 LEU A N 1
ATOM 663 C CA . LEU A 1 79 ? 10.577 7.314 -4.658 1.00 91.44 79 LEU A CA 1
ATOM 664 C C . LEU A 1 79 ? 10.092 6.567 -3.408 1.00 91.44 79 LEU A C 1
ATOM 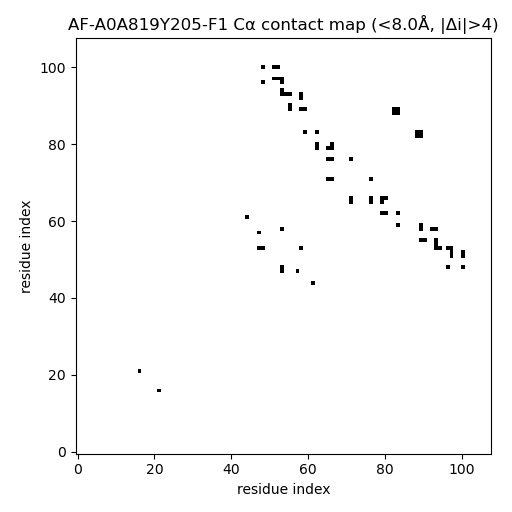666 O O . LEU A 1 79 ? 9.800 7.199 -2.399 1.00 91.44 79 LEU A O 1
ATOM 670 N N . LEU A 1 80 ? 10.080 5.235 -3.447 1.00 89.88 80 LEU A N 1
ATOM 671 C CA . LEU A 1 80 ? 9.688 4.400 -2.311 1.00 89.88 80 LEU A CA 1
ATOM 672 C C . LEU A 1 80 ? 10.623 4.561 -1.108 1.00 8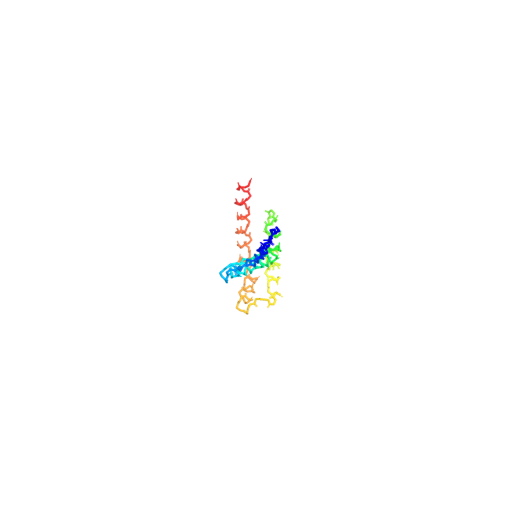9.88 80 LEU A C 1
ATOM 674 O O . LEU A 1 80 ? 10.155 4.637 0.024 1.00 89.88 80 LEU A O 1
ATOM 678 N N . ILE A 1 81 ? 11.93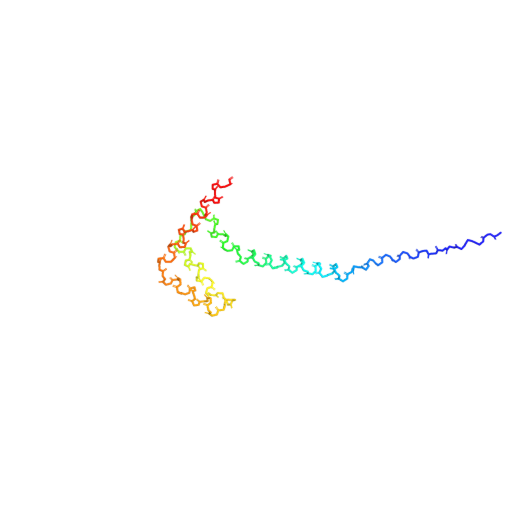4 4.674 -1.340 1.00 91.88 81 ILE A N 1
ATOM 679 C CA . ILE A 1 81 ? 12.907 4.972 -0.280 1.00 91.88 81 ILE A CA 1
ATOM 680 C C . ILE A 1 81 ? 12.602 6.335 0.349 1.00 91.88 81 ILE A C 1
ATOM 682 O O . ILE A 1 81 ? 12.588 6.450 1.570 1.00 91.88 81 ILE A O 1
ATOM 686 N N . LYS A 1 82 ? 12.306 7.357 -0.464 1.00 93.31 82 LYS A N 1
ATOM 687 C CA . LYS A 1 82 ? 11.937 8.684 0.043 1.00 93.31 82 LYS A CA 1
ATOM 688 C C . LYS A 1 82 ? 10.660 8.633 0.885 1.00 93.31 82 LYS A C 1
ATOM 690 O O . LYS A 1 82 ? 10.643 9.209 1.963 1.00 93.31 82 LYS A O 1
ATOM 695 N N . MET A 1 83 ? 9.632 7.922 0.419 1.00 90.06 83 MET A N 1
ATOM 696 C CA . MET A 1 83 ? 8.388 7.731 1.172 1.00 90.06 83 MET A CA 1
ATOM 697 C C . MET A 1 83 ? 8.635 7.005 2.497 1.00 90.06 83 MET A C 1
ATOM 699 O O . MET A 1 83 ? 8.111 7.423 3.518 1.00 90.06 83 MET A O 1
ATOM 703 N N . ARG A 1 84 ? 9.471 5.957 2.508 1.00 89.06 84 ARG A N 1
ATOM 704 C CA . ARG A 1 84 ? 9.817 5.197 3.722 1.00 89.06 84 ARG A CA 1
ATOM 705 C C . ARG A 1 84 ? 10.475 6.059 4.802 1.00 89.06 84 ARG A C 1
ATOM 707 O O . ARG A 1 84 ? 10.272 5.792 5.982 1.00 89.06 84 ARG A O 1
ATOM 714 N N . LEU A 1 85 ? 11.300 7.025 4.398 1.00 91.88 85 LEU A N 1
ATOM 715 C CA . LEU A 1 85 ? 12.043 7.907 5.305 1.00 91.88 85 LEU A CA 1
ATOM 716 C C . LEU A 1 85 ? 11.196 9.060 5.862 1.00 91.88 85 LEU A C 1
ATOM 718 O O . LEU A 1 85 ? 11.635 9.732 6.791 1.00 91.88 85 LEU A O 1
ATOM 722 N N . ASP A 1 86 ? 10.017 9.303 5.294 1.00 93.88 86 ASP A N 1
ATOM 723 C CA . ASP A 1 86 ? 9.106 10.355 5.729 1.00 93.88 86 ASP A CA 1
ATOM 724 C C . ASP A 1 86 ? 7.942 9.753 6.524 1.00 93.88 86 ASP A C 1
ATOM 726 O O . ASP A 1 86 ? 6.957 9.267 5.965 1.00 93.88 86 ASP A O 1
ATOM 730 N N . GLU A 1 87 ? 8.058 9.795 7.852 1.00 92.12 87 GLU A N 1
ATOM 731 C CA . GLU A 1 87 ? 7.057 9.231 8.759 1.00 92.12 87 GLU A CA 1
ATOM 732 C C . GLU A 1 87 ? 5.664 9.844 8.564 1.00 92.12 87 GLU A C 1
ATOM 734 O O . GLU A 1 87 ? 4.662 9.133 8.675 1.00 92.12 87 GLU A O 1
ATOM 739 N N . ASN A 1 88 ? 5.583 11.137 8.229 1.00 93.94 88 ASN A N 1
ATOM 740 C CA . ASN A 1 88 ? 4.307 11.811 7.994 1.00 93.94 88 ASN A CA 1
ATOM 741 C C . ASN A 1 88 ? 3.621 11.231 6.760 1.00 93.94 88 ASN A C 1
ATOM 743 O O . ASN A 1 88 ? 2.460 10.838 6.840 1.00 93.94 88 ASN A O 1
ATOM 747 N N . THR A 1 89 ? 4.367 11.074 5.663 1.00 91.31 89 THR A N 1
ATOM 748 C CA . THR A 1 89 ? 3.860 10.453 4.432 1.00 91.31 89 THR A CA 1
ATOM 749 C C . THR A 1 89 ? 3.308 9.045 4.696 1.00 91.31 89 THR A C 1
ATOM 751 O O . THR A 1 89 ? 2.242 8.687 4.195 1.00 91.31 89 THR A O 1
ATOM 754 N N . ILE A 1 90 ? 3.993 8.233 5.507 1.00 91.75 90 ILE A N 1
ATOM 755 C CA . ILE A 1 90 ? 3.532 6.874 5.838 1.00 91.75 90 ILE A CA 1
ATOM 756 C C . ILE A 1 90 ? 2.252 6.901 6.682 1.00 91.75 90 ILE A C 1
ATOM 758 O O . ILE A 1 90 ? 1.322 6.136 6.415 1.00 91.75 90 ILE A O 1
ATOM 762 N N . ASN A 1 91 ? 2.187 7.781 7.683 1.00 90.81 91 ASN A N 1
ATOM 763 C CA . ASN A 1 91 ? 1.017 7.925 8.549 1.00 90.81 91 ASN A CA 1
ATOM 764 C C . ASN A 1 91 ? -0.212 8.442 7.788 1.00 90.81 91 ASN A C 1
ATOM 766 O O . ASN A 1 91 ? -1.319 7.929 7.976 1.00 90.81 91 ASN A O 1
ATOM 770 N N . GLU A 1 92 ? -0.029 9.421 6.903 1.00 92.00 92 GLU A N 1
ATOM 771 C CA . GLU A 1 92 ? -1.085 9.933 6.026 1.00 92.00 92 GLU A CA 1
ATOM 772 C C . GLU A 1 92 ? -1.586 8.851 5.068 1.00 92.00 92 GLU A C 1
ATOM 774 O O . GLU A 1 92 ? -2.796 8.693 4.879 1.00 92.00 92 GLU A O 1
ATOM 779 N N . PHE A 1 93 ? -0.676 8.049 4.512 1.00 89.69 93 PHE A N 1
ATOM 780 C CA . PHE A 1 93 ? -1.038 6.953 3.621 1.00 89.69 93 PHE A CA 1
ATOM 781 C C . PHE A 1 93 ? -1.817 5.849 4.348 1.00 89.69 93 PHE A C 1
ATOM 783 O O . PHE A 1 93 ? -2.859 5.413 3.860 1.00 89.69 93 PHE A O 1
ATOM 790 N N . ALA A 1 94 ? -1.384 5.452 5.549 1.00 90.12 94 ALA A N 1
ATOM 791 C CA . ALA A 1 94 ? -2.122 4.506 6.385 1.00 90.12 94 ALA A CA 1
ATOM 792 C C . ALA A 1 94 ? -3.519 5.041 6.752 1.00 90.12 94 ALA A C 1
ATOM 794 O O . ALA A 1 94 ? -4.505 4.308 6.688 1.00 90.12 94 ALA A O 1
ATOM 795 N N . SER A 1 95 ? -3.627 6.329 7.088 1.00 90.88 95 SER A N 1
ATOM 796 C CA . SER A 1 95 ? -4.908 6.973 7.410 1.00 90.88 95 SER A CA 1
ATOM 797 C C . SER A 1 95 ? -5.853 7.005 6.207 1.00 90.88 95 SER A C 1
ATOM 799 O O . SER A 1 95 ? -7.019 6.645 6.334 1.00 90.88 95 SER A O 1
ATOM 801 N N . SER A 1 96 ? -5.339 7.353 5.026 1.00 88.31 96 SER A N 1
ATOM 802 C CA . SER A 1 96 ? -6.111 7.386 3.775 1.00 88.31 96 SER A CA 1
ATOM 803 C C . SER A 1 96 ? -6.626 6.000 3.378 1.00 88.31 96 SER A C 1
ATOM 805 O O . SER A 1 96 ? -7.767 5.852 2.937 1.00 88.31 96 SER A O 1
ATOM 807 N N . LEU A 1 97 ? -5.806 4.965 3.578 1.00 86.94 97 LEU A N 1
ATOM 808 C CA . LEU A 1 97 ? -6.211 3.580 3.351 1.00 86.94 97 LEU A CA 1
ATOM 809 C C . LEU A 1 97 ? -7.288 3.130 4.338 1.00 86.94 97 LEU A C 1
ATOM 811 O O . LEU A 1 97 ? -8.246 2.491 3.921 1.00 86.94 97 LEU A O 1
ATOM 815 N N . ASN A 1 98 ? -7.183 3.507 5.613 1.00 86.62 98 ASN A N 1
ATOM 816 C CA . ASN A 1 98 ? -8.215 3.203 6.607 1.00 86.62 98 ASN A CA 1
ATOM 817 C C . ASN A 1 98 ? -9.554 3.881 6.297 1.00 86.62 98 ASN A C 1
ATOM 819 O O . ASN A 1 98 ? -10.592 3.254 6.477 1.00 86.62 98 ASN A O 1
ATOM 823 N N . LEU A 1 99 ? -9.542 5.122 5.799 1.00 84.75 99 LEU A N 1
ATOM 824 C CA . LEU A 1 99 ? -10.762 5.782 5.321 1.00 84.75 99 LEU A CA 1
ATOM 825 C C . LEU A 1 99 ? -11.378 5.007 4.153 1.00 84.75 99 LEU A C 1
ATOM 827 O O . LEU A 1 99 ? -12.559 4.691 4.185 1.00 84.75 99 LEU A O 1
ATOM 831 N N . SER A 1 100 ? -10.554 4.600 3.184 1.00 81.31 100 SER A N 1
ATOM 832 C CA . SER A 1 100 ? -11.018 3.811 2.034 1.00 81.31 100 SER A CA 1
ATOM 833 C C . SER A 1 100 ? -11.592 2.448 2.451 1.00 81.31 100 SER A C 1
ATOM 835 O O . SER A 1 100 ? -12.574 1.990 1.878 1.00 81.31 100 SER A O 1
ATOM 837 N N . ILE A 1 101 ? -10.993 1.791 3.451 1.00 80.81 101 ILE A N 1
ATOM 838 C CA . ILE A 1 101 ? -11.500 0.533 4.023 1.00 80.81 101 ILE A CA 1
ATOM 839 C C . ILE A 1 101 ? -12.841 0.761 4.728 1.00 80.81 101 ILE A C 1
ATOM 841 O O . ILE A 1 101 ? -13.757 -0.038 4.541 1.00 80.81 101 ILE A O 1
ATOM 845 N N . SER A 1 102 ? -12.972 1.846 5.498 1.00 80.56 102 SER A N 1
ATOM 846 C CA . SER A 1 102 ? -14.232 2.224 6.150 1.00 80.56 102 SER A CA 1
ATOM 847 C C . SER A 1 102 ? -15.339 2.441 5.120 1.00 80.56 102 SER A C 1
ATOM 849 O O . SER A 1 102 ? -16.386 1.811 5.224 1.00 80.56 102 SER A O 1
ATOM 851 N N . ASP A 1 103 ? -15.073 3.241 4.082 1.00 75.50 103 ASP A N 1
ATOM 852 C CA . ASP A 1 103 ? -16.037 3.535 3.014 1.00 75.50 103 ASP A CA 1
ATOM 853 C C . ASP A 1 103 ? -16.501 2.252 2.300 1.00 75.50 103 ASP A C 1
ATOM 855 O O . ASP A 1 103 ? -17.686 2.072 2.031 1.00 75.50 103 ASP A O 1
ATOM 859 N N . LEU A 1 104 ? -15.575 1.325 2.018 1.00 72.38 104 LEU A N 1
ATOM 860 C CA . LEU A 1 104 ? -15.895 0.032 1.401 1.00 72.38 104 LEU A CA 1
ATOM 861 C C . LEU A 1 104 ? -16.661 -0.912 2.334 1.00 72.38 104 LEU A C 1
ATOM 863 O O . LEU A 1 104 ? -17.418 -1.755 1.854 1.00 72.38 104 LEU A O 1
ATOM 867 N N . THR A 1 105 ? -16.439 -0.811 3.643 1.00 70.38 105 THR A N 1
ATOM 868 C CA . THR A 1 105 ? -17.144 -1.624 4.641 1.00 70.38 105 THR A CA 1
ATOM 869 C C . THR A 1 105 ? -18.583 -1.147 4.791 1.00 70.38 105 THR A C 1
ATOM 871 O O . THR A 1 105 ? -19.477 -1.980 4.808 1.00 70.38 105 THR A O 1
ATOM 874 N N . ASP A 1 106 ? -18.813 0.169 4.802 1.00 67.06 106 ASP A N 1
ATOM 875 C CA . ASP A 1 106 ? -20.157 0.762 4.858 1.00 67.06 106 ASP A CA 1
ATOM 876 C C . ASP A 1 106 ? -20.995 0.474 3.598 1.00 67.06 106 ASP A C 1
ATOM 878 O O . ASP A 1 106 ? -22.224 0.546 3.631 1.00 67.06 106 ASP A O 1
ATOM 882 N N . TRP A 1 107 ? -20.346 0.181 2.466 1.00 56.03 107 TRP A N 1
ATOM 883 C CA . TRP A 1 107 ? -21.020 -0.171 1.211 1.00 56.03 107 TRP A CA 1
ATOM 884 C C . TRP A 1 107 ? -21.493 -1.632 1.132 1.00 56.03 107 TRP A C 1
ATOM 886 O O . TRP A 1 107 ? -22.334 -1.925 0.278 1.00 56.03 107 TRP A O 1
ATOM 896 N N . ASN A 1 108 ? -20.955 -2.535 1.961 1.00 48.44 108 ASN A N 1
ATOM 897 C CA . ASN A 1 108 ? -21.306 -3.965 1.988 1.00 48.44 108 ASN A CA 1
ATOM 898 C C . ASN A 1 108 ? -22.344 -4.291 3.066 1.00 48.44 108 ASN A C 1
ATOM 900 O O . ASN A 1 108 ? -23.141 -5.226 2.819 1.00 48.44 108 ASN A O 1
#

Sequence (108 aa):
MNIYISVEIKSTSKSLLTNEQLDLDRWHLKFKDTFEKFKNSTEHYGKLLLKEKVSYNDIQQAIENLINNNSLDEYRKRLLIKMRLDENTINEFASSLNLSISDLTDWN

Organism: NCBI:txid392033

Secondary structure (DSSP, 8-state):
------------------HHHHHHHHHHHHHHHHHHHHHHHHHHHHHHHTSSS--HHHHHHHHHHHHT-TTS-HHHHHHHHHHHH-HHHHHHHHHHHHHHHHHHHHT-

Solvent-accessible surface area (backbone atoms only — not comparable to full-atom values): 6446 Å² total; per-residue (Å²): 138,84,84,81,81,80,79,81,77,79,82,76,82,73,79,75,74,48,72,67,53,56,49,50,51,51,50,51,52,52,50,52,51,50,49,49,53,46,50,62,68,38,45,66,54,49,59,51,62,70,38,97,64,52,43,54,65,56,52,50,52,53,46,51,54,50,61,72,36,88,85,57,54,73,67,60,38,52,51,49,53,54,45,68,74,33,65,64,58,41,46,52,51,25,50,54,50,37,50,53,48,49,58,56,55,78,73,107

Foldseek 3Di:
DDDDDDDPPPPPPPPPPPVVNVVVVVVVVVVVVVVVVVCVVCVLVVVQLPPLAHDLVNQLVVLVVVLPDPPDDPVVNVVSVVCNVDSVSSHVVRVVSNVVSVVVVVVD

Radius of gyration: 27.63 Å; Cα contacts (8 Å, |Δi|>4): 40; chains: 1; bounding box: 45×66×73 Å

pLDDT: mean 70.1, std 18.62, range [28.7, 93.94]

Mean predicted aligned error: 15.88 Å